Protein AF-A0A9N8WF95-F1 (afdb_monomer)

Foldseek 3Di:
DWAALVVVCVVVVHDSVVVVVCCVVVVWDWDQDPVRTIIIDCCVVCVPPPPDDDDDDDDDDDPPDDD

Solvent-accessible surface area (backbone atoms only — not comparable to full-atom values): 4448 Å² total; per-residue (Å²): 88,76,32,44,64,71,57,44,23,66,75,70,73,46,54,69,66,55,54,52,49,33,42,77,69,65,78,37,55,70,48,71,43,97,87,71,46,59,25,35,48,49,45,87,82,44,82,77,67,88,57,92,74,93,73,90,82,81,89,82,87,80,82,84,76,87,131

Secondary structure (DSSP, 8-state):
-EEEHHHHHHHHT--HHHHHHHHHTTSS-EEE-TTS-EEEE-TTT-TT--S----------------

Mean predicted aligned error: 10.48 Å

Radius of gyration: 14.18 Å; Cα contacts (8 Å, |Δi|>4): 56; chains: 1; bounding box: 30×37×31 Å

Organism: NCBI:txid1348616

Sequence (67 aa):
MYLSAHKTTKKLGISSDTLRRWLKQGKISAKTSPSGTRL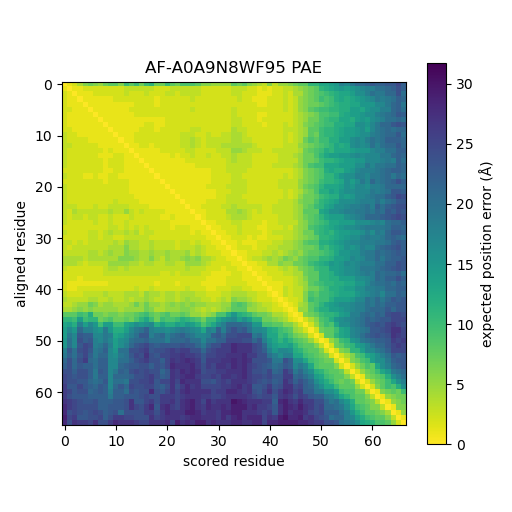YDISSFFPELITQNDTSTTSI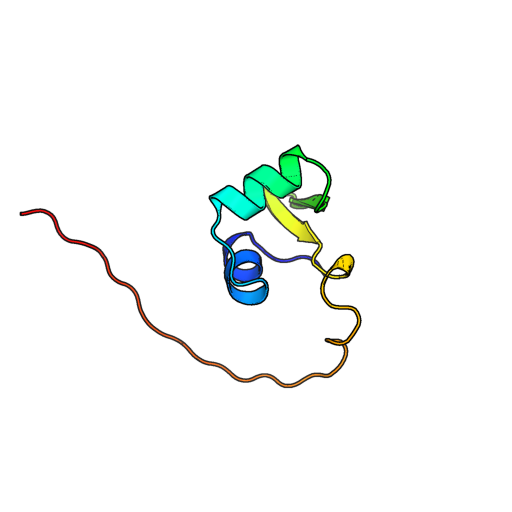TEKKARQ

Structure (mmCIF, N/CA/C/O backbone):
data_AF-A0A9N8WF95-F1
#
_entry.id   AF-A0A9N8WF95-F1
#
loop_
_atom_site.group_PDB
_atom_site.id
_atom_site.type_symbol
_atom_site.label_atom_id
_atom_site.label_alt_id
_atom_site.label_comp_id
_atom_site.label_asym_id
_atom_site.label_entity_id
_atom_site.label_seq_id
_atom_site.pdbx_PDB_ins_code
_atom_site.Cartn_x
_atom_site.Cartn_y
_atom_site.Cartn_z
_atom_site.occupancy
_atom_site.B_iso_or_equiv
_atom_site.auth_seq_id
_atom_site.auth_comp_id
_atom_site.auth_asym_id
_atom_site.auth_atom_id
_atom_site.pdbx_PDB_model_num
ATOM 1 N N . MET A 1 1 ? -6.087 3.524 11.123 1.00 87.69 1 MET A N 1
ATOM 2 C CA . MET A 1 1 ? -5.775 2.106 11.425 1.00 87.69 1 MET A CA 1
ATOM 3 C C . MET A 1 1 ? -4.587 1.726 10.571 1.00 87.69 1 MET A C 1
ATOM 5 O O . MET A 1 1 ? -4.647 1.933 9.367 1.00 87.69 1 MET A O 1
ATOM 9 N N . TYR A 1 2 ? -3.527 1.177 11.169 1.00 92.00 2 TYR A N 1
ATOM 10 C CA . TYR A 1 2 ? -2.277 0.900 10.460 1.00 92.00 2 TYR A CA 1
ATOM 11 C C . TYR A 1 2 ? -2.137 -0.579 10.103 1.00 92.00 2 TYR A C 1
ATOM 13 O O . TYR A 1 2 ? -2.150 -1.432 10.989 1.00 92.00 2 TYR A O 1
ATOM 21 N N . LEU A 1 3 ? -1.960 -0.879 8.818 1.00 93.69 3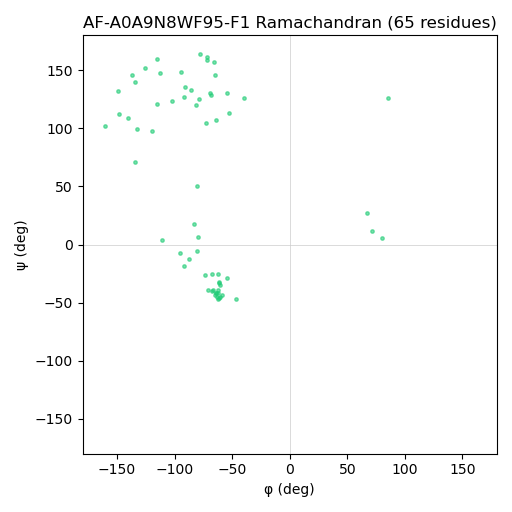 LEU A N 1
ATOM 22 C CA . LEU A 1 3 ? -1.832 -2.242 8.304 1.00 93.69 3 LEU A CA 1
ATOM 23 C C . LEU A 1 3 ? -0.553 -2.428 7.484 1.00 93.69 3 LEU A C 1
ATOM 25 O O . LEU A 1 3 ? -0.046 -1.498 6.865 1.00 93.69 3 LEU A O 1
ATOM 29 N N . SER A 1 4 ? -0.027 -3.654 7.457 1.00 94.69 4 SER A N 1
ATOM 30 C CA . SER A 1 4 ? 1.070 -4.002 6.550 1.00 94.69 4 SER A CA 1
ATOM 31 C C . SER A 1 4 ? 0.610 -3.941 5.094 1.00 94.69 4 SER A C 1
ATOM 33 O O . SER A 1 4 ? -0.572 -4.126 4.809 1.00 94.69 4 SER A O 1
ATOM 35 N N . ALA A 1 5 ? 1.555 -3.757 4.164 1.00 93.75 5 ALA A N 1
ATOM 36 C CA . ALA A 1 5 ? 1.266 -3.663 2.729 1.00 93.75 5 ALA A CA 1
ATOM 37 C C . ALA A 1 5 ? 0.309 -4.763 2.239 1.00 93.75 5 ALA A C 1
ATOM 39 O O . ALA A 1 5 ? -0.679 -4.465 1.581 1.00 93.75 5 ALA A O 1
ATOM 40 N N . HIS A 1 6 ? 0.570 -6.016 2.621 1.00 93.50 6 HIS A N 1
ATOM 41 C CA . HIS A 1 6 ? -0.238 -7.173 2.226 1.00 93.50 6 HIS A CA 1
ATOM 42 C C . HIS A 1 6 ? -1.674 -7.123 2.753 1.00 93.50 6 HIS A C 1
ATOM 44 O O . HIS A 1 6 ? -2.625 -7.447 2.044 1.00 93.50 6 HIS A O 1
ATOM 50 N N . LYS A 1 7 ? -1.853 -6.714 4.014 1.00 92.44 7 LYS A N 1
ATOM 51 C CA . LYS A 1 7 ? -3.194 -6.568 4.589 1.00 92.44 7 LYS A CA 1
ATOM 52 C C . LYS A 1 7 ? -3.936 -5.412 3.915 1.00 92.44 7 LYS A C 1
ATOM 54 O O . LYS A 1 7 ? -5.111 -5.553 3.594 1.00 92.44 7 LYS A O 1
ATOM 59 N N . THR A 1 8 ? -3.241 -4.311 3.643 1.00 93.69 8 THR A N 1
ATOM 60 C CA . THR A 1 8 ? -3.792 -3.139 2.956 1.00 93.69 8 THR A CA 1
ATOM 61 C C . THR A 1 8 ? -4.245 -3.460 1.534 1.00 93.69 8 THR A C 1
ATOM 63 O O . THR A 1 8 ? -5.364 -3.110 1.174 1.00 93.69 8 THR A O 1
ATOM 66 N N . THR A 1 9 ? -3.435 -4.168 0.742 1.00 94.06 9 THR A N 1
ATOM 67 C CA . THR A 1 9 ? -3.802 -4.561 -0.630 1.00 94.06 9 THR A CA 1
ATOM 68 C C . THR A 1 9 ? -5.027 -5.463 -0.652 1.00 94.06 9 THR A C 1
ATOM 70 O O . THR A 1 9 ? -5.925 -5.242 -1.457 1.00 94.06 9 THR A O 1
ATOM 73 N N . LYS A 1 10 ? -5.113 -6.427 0.274 1.00 91.19 10 LYS A N 1
ATOM 74 C CA . LYS A 1 10 ? -6.302 -7.279 0.412 1.00 91.19 10 LYS A CA 1
ATOM 75 C C . LYS A 1 10 ? -7.545 -6.489 0.810 1.00 91.19 10 LYS A C 1
ATOM 77 O O . LYS A 1 10 ? -8.615 -6.751 0.281 1.00 91.19 10 LYS A O 1
ATOM 82 N N . LYS A 1 11 ? -7.408 -5.531 1.732 1.00 90.00 11 LYS A N 1
ATOM 83 C CA . LYS A 1 11 ? -8.542 -4.738 2.224 1.00 90.00 11 LYS A CA 1
ATOM 84 C C . LYS A 1 11 ? -9.062 -3.755 1.170 1.00 90.00 11 LYS A C 1
ATOM 86 O O . LYS A 1 11 ? -10.265 -3.583 1.060 1.00 90.00 11 LYS A O 1
ATOM 91 N N . LEU A 1 12 ? -8.162 -3.135 0.406 1.00 89.81 12 LEU A N 1
ATOM 92 C CA . LEU A 1 12 ? -8.492 -2.164 -0.645 1.00 89.81 12 LEU A CA 1
ATOM 93 C C . LEU A 1 12 ? -8.770 -2.805 -2.015 1.00 89.81 12 LEU A C 1
ATOM 95 O O . LEU A 1 12 ? -9.225 -2.110 -2.914 1.00 89.81 12 LEU A O 1
ATOM 99 N N . GLY A 1 13 ? -8.456 -4.090 -2.209 1.00 91.94 13 GLY A N 1
ATOM 100 C CA . GLY A 1 13 ? -8.602 -4.759 -3.506 1.00 91.94 13 GLY A CA 1
ATOM 101 C C . GLY A 1 13 ? -7.646 -4.240 -4.590 1.00 91.94 13 GLY A C 1
ATOM 102 O O . GLY A 1 13 ? -7.964 -4.304 -5.772 1.00 91.94 13 GLY A O 1
ATOM 103 N N . ILE A 1 14 ? -6.478 -3.710 -4.208 1.00 93.56 14 ILE A N 1
ATOM 104 C CA . ILE A 1 14 ? -5.491 -3.135 -5.140 1.00 93.56 14 ILE A CA 1
ATOM 105 C C . ILE A 1 14 ? -4.183 -3.926 -5.149 1.00 93.56 14 ILE A C 1
ATOM 107 O O . ILE A 1 14 ? -3.842 -4.611 -4.187 1.00 93.56 14 ILE A O 1
ATOM 111 N N . SER A 1 15 ? -3.391 -3.772 -6.211 1.00 96.06 15 SER A N 1
ATOM 112 C CA . SER A 1 15 ? -2.037 -4.326 -6.265 1.00 96.06 15 SER A CA 1
ATOM 113 C C . SER A 1 15 ? -1.060 -3.566 -5.355 1.00 96.06 15 SER A C 1
ATOM 115 O O . SER A 1 15 ? -1.263 -2.397 -5.005 1.00 96.06 15 SER A O 1
ATOM 117 N N . SER A 1 16 ? 0.052 -4.219 -4.994 1.00 94.38 16 SER A N 1
ATOM 118 C CA . SER A 1 16 ? 1.124 -3.577 -4.218 1.00 94.38 16 SER A CA 1
ATOM 119 C C . SER A 1 16 ? 1.734 -2.383 -4.958 1.00 94.38 16 SER A C 1
ATOM 121 O O . SER A 1 16 ? 2.066 -1.377 -4.330 1.00 94.38 16 SER A O 1
ATOM 123 N N . ASP A 1 17 ? 1.838 -2.457 -6.286 1.00 96.62 17 ASP A N 1
ATOM 124 C CA . ASP A 1 17 ? 2.352 -1.358 -7.103 1.00 96.62 17 ASP A CA 1
ATOM 125 C C . ASP A 1 17 ? 1.444 -0.135 -7.047 1.00 96.62 17 ASP A C 1
ATOM 127 O O . ASP A 1 17 ? 1.931 0.982 -6.856 1.00 96.62 17 ASP A O 1
ATOM 131 N N . THR A 1 18 ? 0.127 -0.334 -7.133 1.00 96.12 18 THR A N 1
ATOM 132 C CA . THR A 1 18 ? -0.851 0.749 -6.972 1.00 96.12 18 THR A CA 1
ATOM 133 C C . THR A 1 18 ? -0.740 1.376 -5.586 1.00 96.12 18 THR A C 1
ATOM 135 O O . THR A 1 18 ? -0.647 2.599 -5.481 1.00 96.12 18 THR A O 1
ATOM 138 N N . LEU A 1 19 ? -0.630 0.560 -4.532 1.00 95.50 19 LEU A N 1
ATOM 139 C CA . LEU A 1 19 ? -0.440 1.047 -3.163 1.00 95.50 19 LEU A CA 1
ATOM 140 C C . LEU A 1 19 ? 0.834 1.904 -3.023 1.00 95.50 19 LEU A C 1
ATOM 142 O O . LEU A 1 19 ? 0.810 2.977 -2.418 1.00 95.50 19 LEU A O 1
ATOM 146 N N . ARG A 1 20 ? 1.952 1.471 -3.619 1.00 94.69 20 ARG A N 1
ATOM 147 C CA . ARG A 1 20 ? 3.221 2.224 -3.620 1.00 94.69 20 ARG A CA 1
ATOM 148 C C . ARG A 1 20 ? 3.123 3.521 -4.421 1.00 94.69 20 ARG A C 1
ATOM 150 O O . ARG A 1 20 ? 3.692 4.529 -4.002 1.00 94.69 20 ARG A O 1
ATOM 157 N N . ARG A 1 21 ? 2.420 3.514 -5.559 1.00 96.62 21 ARG A N 1
ATOM 15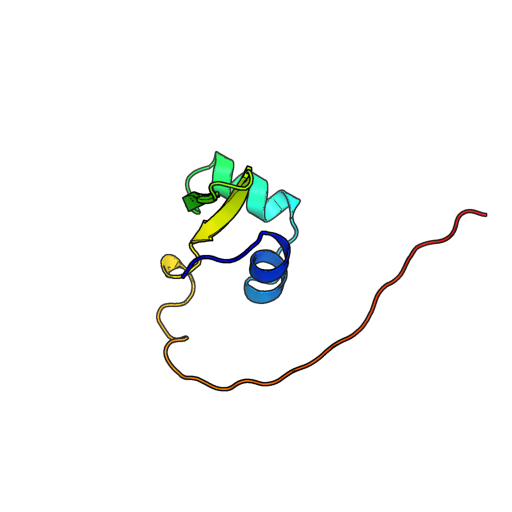8 C CA . ARG A 1 21 ? 2.166 4.723 -6.360 1.00 96.62 21 ARG A CA 1
ATOM 159 C C . ARG A 1 21 ? 1.335 5.729 -5.573 1.00 96.62 21 ARG A C 1
ATOM 161 O O . ARG A 1 21 ? 1.705 6.894 -5.532 1.00 96.62 21 ARG A O 1
ATOM 168 N N . TRP A 1 22 ? 0.282 5.283 -4.896 1.00 95.25 22 TRP A N 1
ATOM 169 C CA . TRP A 1 22 ? -0.542 6.149 -4.053 1.00 95.25 22 TRP A CA 1
ATOM 170 C C . TRP A 1 22 ? 0.244 6.755 -2.895 1.00 95.25 22 TRP A C 1
ATOM 172 O O . TRP A 1 22 ? 0.068 7.936 -2.611 1.00 95.25 22 TRP A O 1
ATOM 182 N N . LEU A 1 23 ? 1.150 5.987 -2.280 1.00 94.62 23 LEU A N 1
ATOM 183 C CA . LEU A 1 23 ? 2.050 6.510 -1.250 1.00 94.62 23 LEU A CA 1
ATOM 184 C C . LEU A 1 23 ? 2.959 7.611 -1.815 1.00 94.62 23 LEU A C 1
ATOM 186 O O . LEU A 1 23 ? 3.080 8.671 -1.214 1.00 94.62 23 LEU A O 1
ATOM 190 N N . LYS A 1 24 ? 3.565 7.392 -2.991 1.00 96.12 24 LYS A N 1
ATOM 191 C CA . LYS A 1 24 ? 4.382 8.418 -3.670 1.00 96.12 24 LYS A CA 1
ATOM 192 C C . LYS A 1 24 ? 3.575 9.665 -4.041 1.00 96.12 24 LYS A C 1
ATOM 194 O O . LYS A 1 24 ? 4.119 10.759 -4.040 1.00 96.12 24 LYS A O 1
ATOM 199 N N . GLN A 1 25 ? 2.298 9.488 -4.367 1.00 96.00 25 GLN A N 1
ATOM 200 C CA . GLN A 1 25 ? 1.367 10.566 -4.701 1.00 96.00 25 GLN A CA 1
ATOM 201 C C . GLN A 1 25 ? 0.787 11.275 -3.465 1.00 96.00 25 GLN A C 1
ATOM 203 O O . GLN A 1 25 ? 0.035 12.227 -3.634 1.00 96.00 25 GLN A O 1
ATOM 208 N N . GLY A 1 26 ? 1.065 10.803 -2.244 1.00 94.75 26 GLY A N 1
ATOM 209 C CA . GLY A 1 26 ? 0.492 11.365 -1.016 1.00 94.75 26 GLY A CA 1
ATOM 210 C C . GLY A 1 26 ? -0.997 11.066 -0.809 1.00 94.75 26 GLY A C 1
ATOM 211 O O . GLY A 1 26 ? -1.617 11.648 0.072 1.00 94.75 26 GLY A O 1
ATOM 212 N N . LYS A 1 27 ? -1.587 10.147 -1.588 1.00 91.94 27 LYS A N 1
ATOM 213 C CA . LYS A 1 27 ? -2.997 9.737 -1.434 1.00 91.94 27 LYS A CA 1
ATOM 214 C C . LYS A 1 27 ? -3.224 8.863 -0.203 1.00 91.94 27 LYS A C 1
ATOM 216 O O . LYS A 1 27 ? -4.332 8.794 0.314 1.00 91.94 27 LYS A O 1
ATOM 221 N N . ILE A 1 28 ? -2.183 8.154 0.225 1.00 93.50 28 ILE A N 1
ATOM 222 C CA . ILE A 1 28 ? -2.181 7.321 1.423 1.00 93.50 28 ILE A CA 1
ATOM 223 C C . ILE A 1 28 ? -0.912 7.590 2.218 1.00 93.50 28 ILE A C 1
ATOM 225 O O . ILE A 1 28 ? 0.173 7.708 1.648 1.00 93.50 28 ILE A O 1
ATOM 229 N N . SER A 1 29 ? -1.051 7.639 3.537 1.00 94.44 29 SER A N 1
ATOM 230 C CA . SER A 1 29 ? 0.063 7.828 4.460 1.00 94.44 29 SER A CA 1
ATOM 231 C C . SER A 1 29 ? 0.585 6.486 4.964 1.00 94.44 29 SER A C 1
ATOM 233 O O . SER A 1 29 ? -0.166 5.521 5.123 1.00 94.44 29 SER A O 1
ATOM 235 N N . ALA A 1 30 ? 1.884 6.413 5.246 1.00 95.00 30 ALA A N 1
ATOM 236 C CA . ALA A 1 30 ? 2.494 5.253 5.882 1.00 95.00 30 ALA A CA 1
ATOM 237 C C . ALA A 1 30 ? 3.486 5.682 6.963 1.00 95.00 30 ALA A C 1
ATOM 239 O O . ALA A 1 30 ? 4.182 6.683 6.813 1.00 95.00 30 ALA A O 1
ATOM 240 N N . LYS A 1 31 ? 3.580 4.883 8.027 1.00 94.56 31 LYS A N 1
ATOM 241 C CA . LYS A 1 31 ? 4.593 5.012 9.076 1.00 94.56 31 LYS A CA 1
ATOM 242 C C . LYS A 1 31 ? 5.549 3.829 9.040 1.00 94.56 31 LYS A C 1
ATOM 244 O O . LYS A 1 31 ? 5.145 2.708 8.728 1.00 94.56 31 LYS A O 1
ATOM 249 N N . THR A 1 32 ? 6.803 4.063 9.391 1.00 96.06 32 THR A N 1
ATOM 250 C CA . THR A 1 32 ? 7.788 2.990 9.544 1.00 96.06 32 THR A CA 1
ATOM 251 C C . THR A 1 32 ? 7.779 2.529 10.997 1.00 96.06 32 THR A C 1
ATOM 253 O O . THR A 1 32 ? 7.867 3.352 11.906 1.00 96.06 32 THR A O 1
ATOM 256 N N . SER A 1 33 ? 7.616 1.227 11.235 1.00 94.06 33 SER A N 1
ATOM 257 C CA . SER A 1 33 ? 7.767 0.657 12.575 1.00 94.06 33 SER A CA 1
ATOM 258 C C . SER A 1 33 ? 9.243 0.651 12.998 1.00 94.06 33 SER A C 1
ATOM 260 O O . SER A 1 33 ? 10.117 0.690 12.130 1.00 94.06 33 SER A O 1
ATOM 262 N N . PRO A 1 34 ? 9.553 0.523 14.302 1.00 95.19 34 PRO A N 1
ATOM 263 C CA . PRO A 1 34 ? 10.935 0.364 14.768 1.00 95.19 34 PRO A CA 1
ATOM 264 C C . PRO A 1 34 ? 11.672 -0.809 14.102 1.00 95.19 34 PRO A C 1
ATOM 266 O O . PRO A 1 34 ? 12.875 -0.756 13.892 1.00 95.19 34 PRO A O 1
ATOM 269 N N . SER A 1 35 ? 10.936 -1.843 13.689 1.00 92.88 35 SER A N 1
ATOM 270 C CA . SER A 1 35 ? 11.453 -3.003 12.951 1.00 92.88 35 SER A CA 1
ATOM 271 C C . SER A 1 35 ? 11.661 -2.747 11.448 1.00 92.88 35 SER A C 1
ATOM 273 O O . SER A 1 35 ? 11.889 -3.689 10.695 1.00 92.88 35 SER A O 1
ATOM 275 N N . GLY A 1 36 ? 11.495 -1.510 10.968 1.00 93.12 36 GLY A N 1
ATOM 276 C CA . GLY A 1 36 ? 11.682 -1.134 9.561 1.00 93.12 36 GLY A CA 1
ATOM 277 C C . GLY A 1 36 ? 10.509 -1.472 8.632 1.00 93.12 36 GLY A C 1
ATOM 278 O O . GLY A 1 36 ? 10.593 -1.269 7.420 1.00 93.12 36 GLY A O 1
ATOM 279 N N . THR A 1 37 ? 9.389 -1.970 9.163 1.00 93.19 37 THR A N 1
ATOM 280 C CA . THR A 1 37 ? 8.229 -2.341 8.339 1.00 93.19 37 THR A CA 1
ATOM 281 C C . THR A 1 37 ? 7.339 -1.131 8.079 1.00 93.19 37 THR A C 1
ATOM 283 O O . THR A 1 37 ? 6.968 -0.409 9.002 1.00 93.19 37 THR A O 1
ATOM 286 N N . ARG A 1 38 ? 6.936 -0.927 6.820 1.00 94.50 38 ARG A N 1
ATOM 287 C CA . ARG A 1 38 ? 5.974 0.121 6.454 1.00 94.50 38 ARG A CA 1
ATOM 288 C C . ARG A 1 38 ? 4.548 -0.310 6.781 1.00 94.50 38 ARG A C 1
ATOM 290 O O . ARG A 1 38 ? 4.082 -1.348 6.301 1.00 94.50 38 ARG A O 1
ATOM 297 N N . LEU A 1 39 ? 3.859 0.519 7.553 1.00 95.25 39 LEU A N 1
ATOM 298 C CA . LEU A 1 39 ? 2.466 0.353 7.939 1.00 95.25 39 LEU A CA 1
ATOM 299 C C . LEU A 1 39 ? 1.637 1.496 7.352 1.00 95.25 39 LEU A C 1
ATOM 301 O O . LEU A 1 39 ? 1.897 2.659 7.642 1.00 95.25 39 LEU A O 1
ATOM 305 N N . TYR A 1 40 ? 0.647 1.163 6.536 1.00 94.50 40 TYR A N 1
ATOM 306 C CA . TYR A 1 40 ? -0.197 2.104 5.808 1.00 94.50 40 TYR A CA 1
ATOM 307 C C . TYR A 1 40 ? -1.429 2.450 6.630 1.00 94.50 40 TYR A C 1
ATOM 309 O O . TYR A 1 40 ? -2.056 1.548 7.194 1.00 94.50 40 TYR A O 1
ATOM 317 N N . ASP A 1 41 ? -1.776 3.732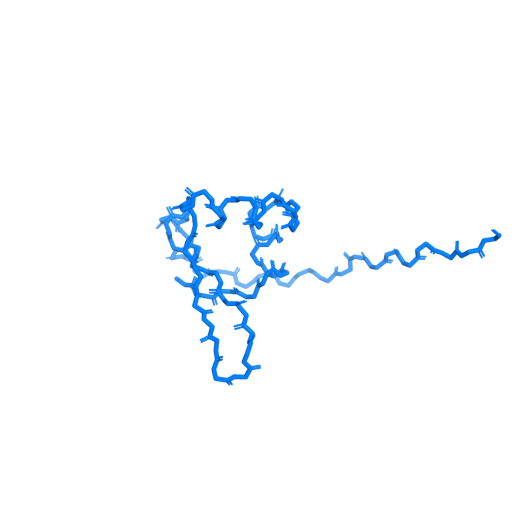 6.682 1.00 93.12 41 ASP A N 1
ATOM 318 C CA . ASP A 1 41 ? -3.024 4.172 7.288 1.00 93.12 41 ASP A CA 1
ATOM 319 C C . ASP A 1 41 ? -4.175 3.996 6.303 1.00 93.12 41 ASP A C 1
ATOM 321 O O . ASP A 1 41 ? -4.168 4.558 5.210 1.00 93.12 41 ASP A O 1
ATOM 325 N N . ILE A 1 42 ? -5.160 3.197 6.692 1.00 90.38 42 ILE A N 1
ATOM 326 C CA . ILE A 1 42 ? -6.348 2.933 5.880 1.00 90.38 42 ILE A CA 1
ATOM 327 C C . ILE A 1 42 ? -7.622 3.547 6.463 1.00 90.38 42 ILE A C 1
ATOM 329 O O . ILE A 1 42 ? -8.697 3.337 5.907 1.00 90.38 42 ILE A O 1
ATOM 333 N N . SER A 1 43 ? -7.527 4.299 7.566 1.00 86.00 43 SER A N 1
ATOM 334 C CA . SER A 1 43 ? -8.709 4.913 8.191 1.00 86.00 43 SER A CA 1
ATOM 335 C C . SER A 1 43 ? -9.425 5.900 7.272 1.00 86.00 43 SER A C 1
ATOM 337 O O . SER A 1 43 ? -10.645 5.987 7.326 1.00 86.00 43 SER A O 1
ATOM 339 N N . SER A 1 44 ? -8.696 6.600 6.403 1.00 80.50 44 SER A N 1
ATOM 340 C CA . SER A 1 44 ? -9.274 7.571 5.467 1.00 80.50 44 SER A CA 1
ATOM 341 C C . SER A 1 44 ? -10.148 6.943 4.379 1.00 80.50 44 SER A C 1
ATOM 343 O O . SER A 1 44 ? -11.025 7.611 3.846 1.00 80.50 44 SER A O 1
ATOM 345 N N . PHE A 1 45 ? -9.919 5.674 4.035 1.00 82.44 45 PHE A N 1
ATOM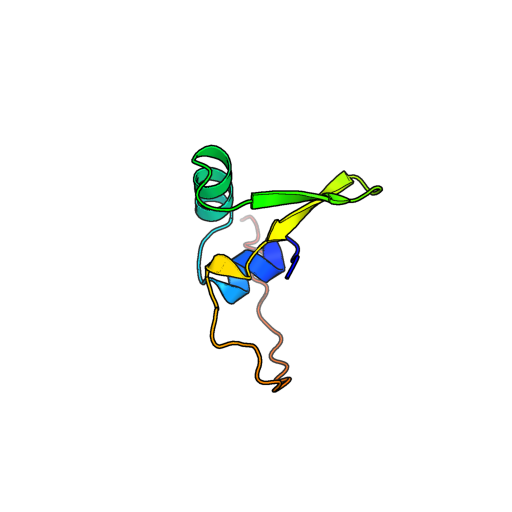 346 C CA . PHE A 1 45 ? -10.626 4.995 2.942 1.00 82.44 45 PHE A CA 1
ATOM 347 C C . PHE A 1 45 ? -11.884 4.264 3.402 1.00 82.44 45 PHE A C 1
ATOM 349 O O . PHE A 1 45 ? -12.734 3.930 2.584 1.00 82.44 45 PHE A O 1
ATOM 356 N N . PHE A 1 46 ? -11.994 3.998 4.701 1.00 76.06 46 PHE A N 1
ATOM 357 C CA . PHE A 1 46 ? -13.050 3.174 5.267 1.00 76.06 46 PHE A CA 1
ATOM 358 C C . PHE A 1 46 ? -13.637 3.833 6.519 1.00 76.06 46 PHE A C 1
ATOM 360 O O . PHE A 1 46 ? -13.410 3.341 7.628 1.00 76.06 46 PHE A O 1
ATOM 367 N N . PRO A 1 47 ? -14.388 4.937 6.363 1.00 65.25 47 PRO A N 1
ATOM 368 C CA . PRO A 1 47 ? -15.036 5.603 7.492 1.00 65.25 47 PRO A CA 1
ATOM 369 C C . PRO A 1 47 ? -16.065 4.699 8.196 1.00 65.25 47 PRO A C 1
ATOM 371 O O . PRO A 1 47 ? -16.301 4.857 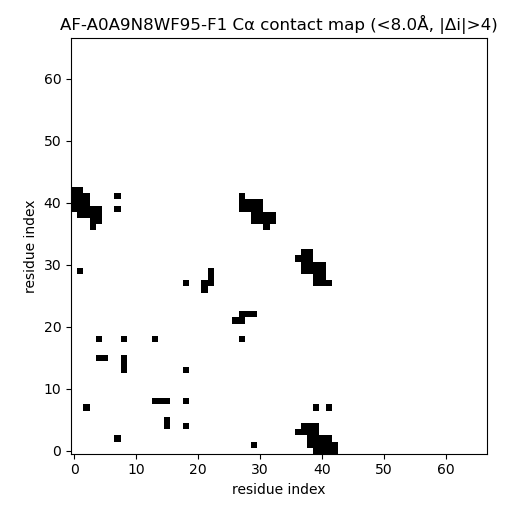9.387 1.00 65.25 47 PRO A O 1
ATOM 374 N N . GLU A 1 48 ? -16.627 3.718 7.485 1.00 59.47 48 GLU A N 1
ATOM 375 C CA . GLU A 1 48 ? -17.747 2.891 7.955 1.00 59.47 48 GLU A CA 1
ATOM 376 C C . GLU A 1 48 ? -17.323 1.551 8.594 1.00 59.47 48 GLU A C 1
ATOM 378 O O . GLU A 1 48 ? -18.136 0.856 9.190 1.00 59.47 48 GLU A O 1
ATOM 383 N N . LEU A 1 49 ? -16.037 1.169 8.540 1.00 54.19 49 LEU A N 1
ATOM 384 C CA . LEU A 1 49 ? -15.569 -0.140 9.036 1.00 54.19 49 LEU A CA 1
ATOM 385 C C . LEU A 1 49 ? -15.312 -0.198 10.553 1.00 54.19 49 LEU A C 1
ATOM 387 O O . LEU A 1 49 ? -14.670 -1.134 11.037 1.00 54.19 49 LEU A O 1
ATOM 391 N N . ILE A 1 50 ? -15.844 0.753 11.321 1.00 56.69 50 ILE A N 1
ATOM 392 C CA . ILE A 1 50 ? -15.951 0.644 12.782 1.00 56.69 50 ILE A CA 1
ATOM 393 C C . ILE A 1 50 ? -17.182 -0.208 13.132 1.00 56.69 50 ILE A C 1
ATOM 395 O O . ILE A 1 50 ? -18.049 0.181 13.902 1.00 56.69 50 ILE A O 1
ATOM 399 N N . THR A 1 51 ? -17.321 -1.382 12.529 1.00 50.59 51 THR A N 1
ATOM 400 C CA . THR A 1 51 ? -18.263 -2.397 12.998 1.00 50.59 51 THR A CA 1
ATOM 401 C C . THR A 1 51 ? -17.556 -3.727 12.845 1.00 50.59 51 THR A C 1
ATOM 403 O O . THR A 1 51 ? -17.215 -4.162 11.746 1.00 50.59 51 THR A O 1
ATOM 406 N N . GLN A 1 52 ? -17.203 -4.294 13.995 1.00 57.56 52 GLN A N 1
ATOM 407 C CA . GLN A 1 52 ? -16.557 -5.588 14.111 1.00 57.56 52 GLN A CA 1
ATOM 408 C C . GLN A 1 52 ? -17.399 -6.624 13.374 1.00 57.56 52 GLN A C 1
ATOM 410 O O . GLN A 1 52 ? -18.601 -6.685 13.585 1.00 57.56 52 GLN A O 1
ATOM 415 N N . ASN A 1 53 ? -16.755 -7.418 12.524 1.00 55.19 53 ASN A N 1
ATOM 416 C CA . ASN A 1 53 ? -17.082 -8.825 12.357 1.00 55.19 53 ASN A CA 1
ATOM 417 C C . ASN A 1 53 ? -15.880 -9.511 11.714 1.00 55.19 53 ASN A C 1
ATOM 419 O O . ASN A 1 53 ? -15.605 -9.391 10.517 1.00 55.19 53 ASN A O 1
ATOM 423 N N . ASP A 1 54 ? -15.137 -10.199 12.575 1.00 62.00 54 ASP A N 1
ATOM 424 C CA . ASP A 1 54 ? -14.179 -11.224 12.207 1.00 62.00 54 ASP A CA 1
ATOM 425 C C . ASP A 1 54 ? -14.866 -12.252 11.307 1.00 62.00 54 ASP A C 1
ATOM 427 O O . ASP A 1 54 ? -15.732 -13.002 11.743 1.00 62.00 54 ASP A O 1
ATOM 431 N N . THR A 1 55 ? -14.459 -12.326 10.046 1.00 52.81 55 THR A N 1
ATOM 432 C CA . THR A 1 55 ? -14.627 -13.550 9.261 1.00 52.81 55 THR A CA 1
ATOM 433 C C . THR A 1 55 ? -13.318 -13.853 8.555 1.00 52.81 55 THR A C 1
ATOM 435 O O . THR A 1 55 ? -12.930 -13.270 7.543 1.00 52.81 55 THR A O 1
ATOM 438 N N . SER A 1 56 ? -12.591 -14.770 9.178 1.00 59.72 56 SER A N 1
ATOM 439 C CA . SER A 1 56 ? -11.554 -15.597 8.586 1.00 59.72 56 SER A CA 1
ATOM 440 C C . SER A 1 56 ? -11.947 -16.057 7.179 1.00 59.72 56 SER A C 1
ATOM 442 O O . SER A 1 56 ? -12.973 -16.707 7.021 1.00 59.72 56 SER A O 1
ATOM 444 N N . THR A 1 57 ? -11.112 -15.817 6.165 1.00 53.78 57 THR A N 1
ATOM 445 C CA . THR A 1 57 ? -10.994 -16.737 5.020 1.00 53.78 57 THR A CA 1
ATOM 446 C C . THR A 1 57 ? -9.567 -16.709 4.465 1.00 53.78 57 THR A C 1
ATOM 448 O O . THR A 1 57 ? -9.057 -15.706 3.958 1.00 53.78 57 THR A O 1
ATOM 451 N N . THR A 1 58 ? -8.917 -17.851 4.655 1.00 49.06 58 THR A N 1
ATOM 452 C CA . THR A 1 58 ? -7.604 -18.286 4.171 1.00 49.06 58 THR A CA 1
ATOM 453 C C . THR A 1 58 ? -7.688 -18.711 2.693 1.00 49.06 58 THR A C 1
ATOM 455 O O . THR A 1 58 ? -8.773 -19.012 2.210 1.00 49.06 58 THR A O 1
ATOM 458 N N . SER A 1 59 ? -6.519 -18.818 2.035 1.00 46.16 59 SER A N 1
ATOM 459 C CA . SER A 1 59 ? -6.257 -19.519 0.750 1.00 46.16 59 SER A CA 1
ATOM 460 C C . SER A 1 59 ? -6.537 -18.683 -0.513 1.00 46.16 59 SER A C 1
ATOM 462 O O . SER A 1 59 ? -7.582 -18.070 -0.631 1.00 46.16 59 SER A O 1
ATOM 464 N N . ILE A 1 60 ? -5.624 -18.505 -1.477 1.00 48.69 60 ILE A N 1
ATOM 465 C CA . ILE A 1 60 ? -4.723 -19.471 -2.125 1.00 48.69 60 ILE A CA 1
ATOM 4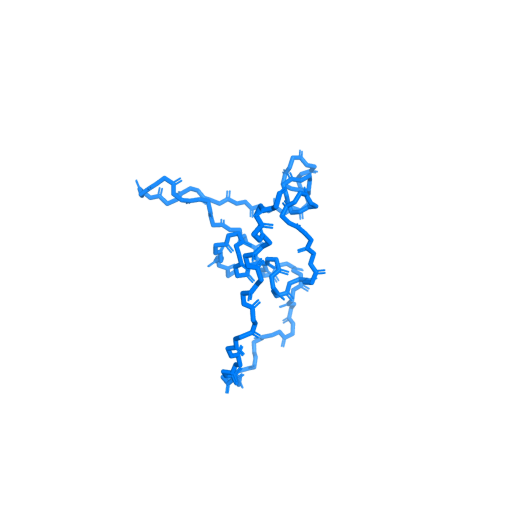66 C C . ILE A 1 60 ? -3.402 -18.810 -2.564 1.00 48.69 60 ILE A C 1
ATOM 468 O O . ILE A 1 60 ? -3.365 -17.746 -3.179 1.00 48.69 60 ILE A O 1
ATOM 472 N N . THR A 1 61 ? -2.305 -19.479 -2.226 1.00 49.94 61 THR A N 1
ATOM 473 C CA . THR A 1 61 ? -0.995 -19.411 -2.877 1.00 49.94 61 THR A CA 1
ATOM 474 C C . THR A 1 61 ? -1.063 -20.034 -4.268 1.00 49.94 61 THR A C 1
ATOM 476 O O . THR A 1 61 ? -1.398 -21.208 -4.368 1.00 49.94 61 THR A O 1
ATOM 479 N N . GLU A 1 62 ? -0.598 -19.330 -5.296 1.00 43.41 62 GLU A N 1
ATOM 480 C CA . GLU A 1 62 ? -0.026 -19.966 -6.486 1.00 43.41 62 GLU A CA 1
ATOM 481 C C . GLU A 1 62 ? 1.426 -19.507 -6.636 1.00 43.41 62 GLU A C 1
ATOM 483 O O . GLU A 1 62 ? 1.742 -18.430 -7.141 1.00 43.41 62 GLU A O 1
ATOM 488 N N . LYS A 1 63 ? 2.337 -20.356 -6.145 1.00 49.91 63 LYS A N 1
ATOM 489 C CA . LYS A 1 63 ? 3.709 -20.414 -6.650 1.00 49.91 63 LYS A CA 1
ATOM 490 C C . LYS A 1 63 ? 3.613 -20.868 -8.107 1.00 49.91 63 LYS A C 1
ATOM 492 O O . LYS A 1 63 ? 3.372 -22.047 -8.352 1.00 49.91 63 LYS A O 1
ATOM 497 N N . LYS A 1 64 ? 3.834 -19.971 -9.070 1.00 47.66 64 LYS A N 1
ATOM 498 C CA . LYS A 1 64 ? 4.067 -20.389 -10.456 1.00 47.66 64 LYS A CA 1
ATOM 499 C C . LYS A 1 64 ? 5.465 -21.004 -10.540 1.00 47.66 64 LYS A C 1
ATOM 501 O O . LYS A 1 64 ? 6.472 -20.305 -10.442 1.00 47.66 64 LYS A O 1
ATOM 506 N N . ALA A 1 65 ? 5.492 -22.330 -10.625 1.00 56.50 65 ALA A N 1
ATOM 507 C CA . ALA A 1 65 ? 6.68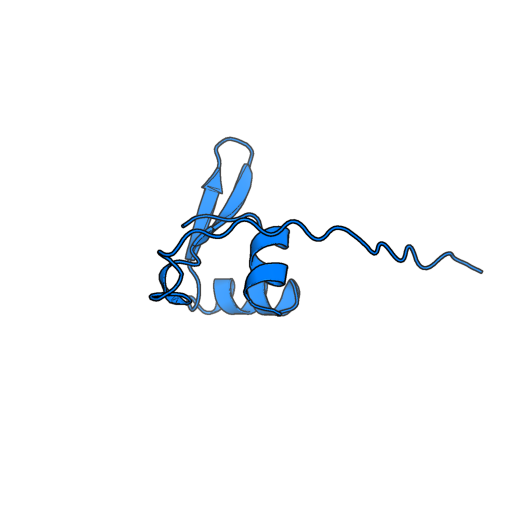2 -23.127 -10.859 1.00 56.50 65 ALA A CA 1
ATOM 508 C C . ALA A 1 65 ? 7.261 -22.848 -12.256 1.00 56.50 65 ALA A C 1
ATOM 510 O O . ALA A 1 65 ? 6.540 -22.583 -13.216 1.00 56.50 65 ALA A O 1
ATOM 511 N N . ARG A 1 66 ? 8.589 -22.907 -12.313 1.00 46.62 66 ARG A N 1
ATOM 512 C CA . ARG A 1 66 ? 9.445 -22.915 -13.498 1.00 46.62 66 ARG A CA 1
ATOM 513 C C . ARG A 1 66 ? 9.255 -24.249 -14.240 1.00 46.62 66 ARG A C 1
ATOM 515 O O . ARG A 1 66 ? 9.347 -25.292 -13.595 1.00 46.62 66 ARG A O 1
ATOM 522 N N . GLN A 1 67 ? 9.017 -24.199 -15.548 1.00 62.09 67 GLN A N 1
ATOM 523 C CA . GLN A 1 67 ? 9.398 -25.248 -16.501 1.00 62.09 67 GLN A CA 1
ATOM 524 C C . GLN A 1 67 ? 10.447 -24.652 -17.434 1.00 62.09 67 GLN A C 1
ATOM 526 O O . GLN A 1 67 ? 10.321 -23.437 -17.722 1.00 62.09 67 GLN A O 1
#

InterPro domains:
  IPR000551 MerR-type HTH domain [PF00376] (10-40)
  IPR009061 Putative DNA-binding domain superfamily [SSF46955] (1-45)

pLDDT: mean 80.49, std 18.72, range [43.41, 96.62]

Nearest PDB structures (foldseek):
  6amk-assembly1_A  TM=7.579E-01  e=8.370E-03  Streptomyces venezuelae
  6amk-assembly1_B  TM=7.660E-01  e=1.858E-02  Streptomyces venezuelae
  6ama-assembly1_A  TM=7.086E-01  e=1.627E-02  Streptomyces venezuelae
  6ama-assembly1_B  TM=6.941E-01  e=3.611E-02  Streptomyces venezuelae
  4j2n-assembly1_A  TM=7.972E-01  e=6.567E-02  Pukovnikvirus pukovnik